Protein AF-A0AAV4TIQ5-F1 (afdb_monomer)

Foldseek 3Di:
DPDPPLVVLVVVVVCLLVPQWDADPVRDTDRPNVVVVVCVVVVVDDDRDDDLVSCCVRPVPSSVVCVVCVVPSVVVVVVVD

pLDDT: mean 71.44, std 14.16, range [38.5, 88.12]

Organism: NCBI:txid1538125

Nearest PDB structures (foldseek):
  7w1y-assembly1_5  TM=8.338E-01  e=1.126E-01  Homo sapiens
  9caq-assembly1_D  TM=8.318E-01  e=1.126E-01  Homo sapiens
  7w1y-assembly1_D  TM=8.349E-01  e=2.008E-01  Homo sapiens
  8w0f-assembly1_D  TM=8.342E-01  e=2.283E-01  Homo sapiens
  8w0f-assembly1_5  TM=8.338E-01  e=2.283E-01  Homo sapiens

Structure (mmCIF, N/CA/C/O backbone):
data_AF-A0AAV4TIQ5-F1
#
_entry.id   AF-A0AAV4TIQ5-F1
#
loop_
_atom_site.group_PDB
_atom_site.id
_atom_site.type_symbol
_atom_site.label_atom_id
_atom_site.label_alt_id
_atom_site.label_comp_id
_atom_site.label_asym_id
_atom_site.label_entity_id
_atom_site.label_seq_id
_atom_site.pdbx_PDB_ins_code
_atom_site.Cartn_x
_atom_site.Cartn_y
_atom_site.Cartn_z
_atom_site.occupancy
_atom_site.B_iso_or_equiv
_atom_site.auth_seq_id
_atom_site.auth_comp_id
_atom_site.auth_asym_id
_atom_site.auth_atom_id
_atom_site.pdbx_PDB_model_num
ATOM 1 N N . MET A 1 1 ? 14.652 -7.919 -24.609 1.00 43.19 1 MET A N 1
ATOM 2 C CA . MET A 1 1 ? 13.944 -7.207 -23.523 1.00 43.19 1 MET A CA 1
ATOM 3 C C . MET A 1 1 ? 14.946 -6.998 -22.404 1.00 43.19 1 MET A C 1
ATOM 5 O O . MET A 1 1 ? 15.558 -7.989 -22.019 1.00 43.19 1 MET A O 1
ATOM 9 N N . PRO A 1 2 ? 15.229 -5.755 -21.979 1.00 39.97 2 PRO A N 1
ATOM 10 C CA . PRO A 1 2 ? 16.276 -5.503 -20.994 1.00 39.97 2 PRO A CA 1
ATOM 11 C C . PRO A 1 2 ? 15.942 -6.265 -19.713 1.00 39.97 2 PRO A C 1
ATOM 13 O O . PRO A 1 2 ? 14.773 -6.337 -19.333 1.00 39.97 2 PRO A O 1
ATOM 16 N N . ALA A 1 3 ? 16.953 -6.890 -19.107 1.00 48.44 3 ALA A N 1
ATOM 17 C CA . ALA A 1 3 ? 16.809 -7.690 -17.900 1.00 48.44 3 ALA A CA 1
ATOM 18 C C . ALA A 1 3 ? 16.115 -6.845 -16.823 1.00 48.44 3 ALA A C 1
ATOM 20 O O . ALA A 1 3 ? 16.727 -5.959 -16.226 1.00 48.44 3 ALA A O 1
ATOM 21 N N . ARG A 1 4 ? 14.808 -7.075 -16.635 1.00 57.56 4 ARG A N 1
ATOM 22 C CA . ARG A 1 4 ? 14.001 -6.386 -15.627 1.00 57.56 4 ARG A CA 1
ATOM 23 C C . ARG A 1 4 ? 14.687 -6.620 -14.292 1.00 57.56 4 ARG A C 1
ATOM 25 O O . ARG A 1 4 ? 14.839 -7.759 -13.859 1.00 57.56 4 ARG A O 1
ATOM 32 N N . ASN A 1 5 ? 15.163 -5.551 -13.667 1.00 57.97 5 ASN A N 1
ATOM 33 C CA . ASN A 1 5 ? 15.919 -5.645 -12.429 1.00 57.97 5 ASN A CA 1
ATOM 34 C C . ASN A 1 5 ? 14.935 -5.886 -11.270 1.00 57.97 5 ASN A C 1
ATOM 36 O O . ASN A 1 5 ? 14.551 -4.972 -10.540 1.00 57.97 5 ASN A O 1
ATOM 40 N N . TYR A 1 6 ? 14.461 -7.131 -11.152 1.00 59.62 6 TYR A N 1
ATOM 41 C CA . TYR A 1 6 ? 13.435 -7.559 -10.194 1.00 59.62 6 TYR A CA 1
ATOM 42 C C . TYR A 1 6 ? 13.808 -7.225 -8.747 1.00 59.62 6 TYR A C 1
ATOM 44 O O . TYR A 1 6 ? 12.929 -6.974 -7.928 1.00 59.62 6 TYR A O 1
ATOM 52 N N . THR A 1 7 ? 15.104 -7.182 -8.437 1.00 62.22 7 THR A N 1
ATOM 53 C CA . THR A 1 7 ? 15.620 -6.859 -7.105 1.00 62.22 7 THR A CA 1
ATOM 54 C C . THR A 1 7 ? 15.344 -5.405 -6.726 1.00 62.22 7 THR A C 1
ATOM 56 O O . THR A 1 7 ? 14.849 -5.154 -5.633 1.00 62.22 7 THR A O 1
ATOM 59 N N . GLY A 1 8 ? 15.585 -4.455 -7.638 1.00 65.12 8 GLY A N 1
ATOM 60 C CA . GLY A 1 8 ? 15.292 -3.036 -7.402 1.00 65.12 8 GLY A CA 1
ATOM 61 C C . GLY A 1 8 ? 13.790 -2.763 -7.329 1.00 65.12 8 GLY A C 1
ATOM 62 O O . GLY A 1 8 ? 13.326 -2.029 -6.460 1.00 65.12 8 GLY A O 1
ATOM 63 N N . ASN A 1 9 ? 13.013 -3.433 -8.182 1.00 67.88 9 ASN A N 1
ATOM 64 C CA . ASN A 1 9 ? 11.554 -3.316 -8.173 1.00 67.88 9 ASN A CA 1
ATOM 65 C C . ASN A 1 9 ? 10.943 -3.901 -6.895 1.00 67.88 9 ASN A C 1
ATOM 67 O O . ASN A 1 9 ? 9.979 -3.353 -6.373 1.00 67.88 9 ASN A O 1
ATOM 71 N N . ARG A 1 10 ? 11.522 -4.980 -6.354 1.00 70.25 10 ARG A N 1
ATOM 72 C CA . ARG A 1 10 ? 11.077 -5.570 -5.089 1.00 70.25 10 ARG A CA 1
ATOM 73 C C . ARG A 1 10 ? 11.238 -4.597 -3.925 1.00 70.25 10 ARG A C 1
ATOM 75 O O . ARG A 1 10 ? 10.309 -4.489 -3.135 1.00 70.25 10 ARG A O 1
ATOM 82 N N . THR A 1 11 ? 12.361 -3.886 -3.828 1.00 75.25 11 THR A N 1
ATOM 83 C CA . THR A 1 11 ? 12.559 -2.877 -2.775 1.00 75.25 11 THR A CA 1
ATOM 84 C C . THR A 1 11 ? 11.534 -1.753 -2.898 1.00 75.25 11 THR A C 1
ATOM 86 O O . THR A 1 11 ? 10.833 -1.485 -1.932 1.00 75.25 11 THR A O 1
ATOM 89 N N . LYS A 1 12 ? 11.326 -1.212 -4.110 1.00 75.19 12 LYS A N 1
ATOM 90 C CA . LYS A 1 12 ? 10.296 -0.187 -4.366 1.00 75.19 12 LYS A CA 1
ATOM 91 C C . LYS A 1 12 ? 8.886 -0.646 -3.958 1.00 75.19 12 LYS A C 1
ATOM 93 O O . LYS A 1 12 ? 8.129 0.126 -3.385 1.00 75.19 12 LYS A O 1
ATOM 98 N N . ILE A 1 13 ? 8.534 -1.909 -4.219 1.00 76.25 13 ILE A N 1
ATOM 99 C CA . ILE A 1 13 ? 7.238 -2.486 -3.817 1.00 76.25 13 ILE A CA 1
ATOM 100 C C . ILE A 1 13 ? 7.130 -2.612 -2.292 1.00 76.25 13 ILE A C 1
ATOM 102 O O . ILE A 1 13 ? 6.071 -2.345 -1.731 1.00 76.25 13 ILE A O 1
ATOM 106 N N . VAL A 1 14 ? 8.199 -3.024 -1.610 1.00 77.88 14 VAL A N 1
ATOM 107 C CA . VAL A 1 14 ? 8.214 -3.122 -0.141 1.00 77.88 14 VAL A CA 1
ATOM 108 C C . VAL A 1 14 ? 8.090 -1.736 0.496 1.00 77.88 14 VAL A C 1
ATOM 110 O O . VAL A 1 14 ? 7.297 -1.563 1.424 1.00 77.88 14 VAL A O 1
ATOM 113 N N . ASP A 1 15 ? 8.802 -0.746 -0.038 1.00 82.38 15 ASP A N 1
ATOM 114 C CA . ASP A 1 15 ? 8.709 0.651 0.392 1.00 82.38 15 ASP A CA 1
ATOM 115 C C . ASP A 1 15 ? 7.294 1.206 0.163 1.00 82.38 15 ASP A C 1
ATOM 117 O O . ASP A 1 15 ? 6.719 1.826 1.056 1.00 82.38 15 ASP A O 1
ATOM 121 N N . PHE A 1 16 ? 6.673 0.903 -0.982 1.00 83.38 16 PHE A N 1
ATOM 122 C CA . PHE A 1 16 ? 5.278 1.257 -1.261 1.00 83.38 16 PHE A CA 1
ATOM 123 C C . PHE A 1 16 ? 4.305 0.636 -0.246 1.00 83.38 16 PHE A C 1
ATOM 125 O O . PHE A 1 16 ? 3.512 1.337 0.379 1.00 83.38 16 PHE A O 1
ATOM 132 N N . LEU A 1 17 ? 4.381 -0.681 -0.033 1.00 81.62 17 LEU A N 1
ATOM 133 C CA . LEU A 1 17 ? 3.456 -1.397 0.852 1.00 81.62 17 LEU A CA 1
ATOM 134 C C . LEU A 1 17 ? 3.562 -0.955 2.320 1.00 81.62 17 LEU A C 1
ATOM 136 O O . LEU A 1 17 ? 2.573 -1.027 3.052 1.00 81.62 17 LEU A O 1
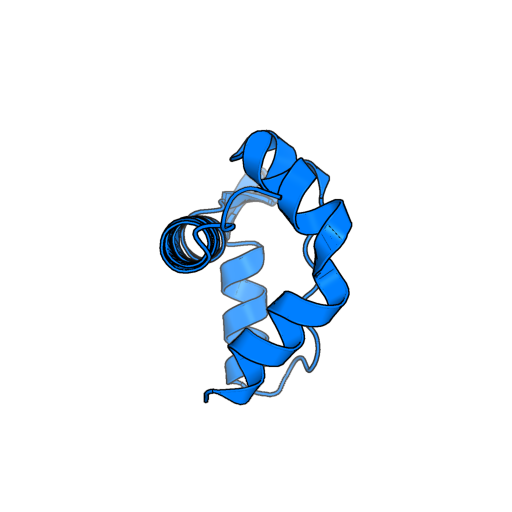ATOM 140 N N . SER A 1 18 ? 4.748 -0.521 2.750 1.00 81.75 18 SER A N 1
ATOM 141 C CA . SER A 1 18 ? 5.010 -0.068 4.120 1.00 81.75 18 SER A CA 1
ATOM 142 C C . SER A 1 18 ? 4.761 1.430 4.327 1.00 81.75 18 SER A C 1
ATOM 144 O O . SER A 1 18 ? 4.368 1.825 5.423 1.00 81.75 18 SER A O 1
ATOM 146 N N . GLY A 1 19 ? 4.961 2.252 3.294 1.00 82.75 19 GLY A N 1
ATOM 147 C CA . GLY A 1 19 ? 4.909 3.713 3.378 1.00 82.75 19 GLY A CA 1
ATOM 148 C C . GLY A 1 19 ? 3.625 4.363 2.862 1.00 82.75 19 GLY A C 1
ATOM 149 O O . GLY A 1 19 ? 3.406 5.542 3.136 1.00 82.75 19 GLY A O 1
ATOM 150 N N . PHE A 1 20 ? 2.767 3.640 2.136 1.00 84.56 20 PHE A N 1
ATOM 151 C CA . PHE A 1 20 ? 1.570 4.236 1.541 1.00 84.56 20 PHE A CA 1
ATOM 152 C C . PHE A 1 20 ? 0.514 4.594 2.598 1.00 84.56 20 PHE A C 1
ATOM 154 O O . PHE A 1 20 ? -0.121 3.726 3.214 1.00 84.56 20 PHE A O 1
ATOM 161 N N . VAL A 1 21 ? 0.310 5.900 2.779 1.00 86.19 21 VAL A N 1
ATOM 162 C CA . VAL A 1 21 ? -0.683 6.481 3.683 1.00 86.19 21 VAL A CA 1
ATOM 163 C C . VAL A 1 21 ? -1.858 6.998 2.865 1.00 86.19 21 VAL A C 1
ATOM 165 O O . VAL A 1 21 ? -1.710 7.923 2.075 1.00 86.19 21 VAL A O 1
ATOM 168 N N . SER A 1 22 ? -3.040 6.446 3.118 1.00 86.00 22 SER A N 1
ATOM 169 C CA . SER A 1 22 ? -4.297 6.949 2.572 1.00 86.00 22 SER A CA 1
ATOM 170 C C . SER A 1 22 ? -5.077 7.714 3.642 1.00 86.00 22 SER A C 1
ATOM 172 O O . SER A 1 22 ? -4.769 7.640 4.838 1.00 86.00 22 SER A O 1
ATOM 174 N N . HIS A 1 23 ? -6.077 8.477 3.214 1.00 85.69 23 HIS A N 1
ATOM 175 C CA . HIS A 1 23 ? -6.928 9.266 4.097 1.00 85.69 23 HIS A CA 1
ATOM 176 C C . HIS A 1 23 ? -8.329 8.669 4.115 1.00 85.69 23 HIS A C 1
ATOM 178 O O . HIS A 1 23 ? -8.879 8.312 3.076 1.00 85.69 23 HIS A O 1
ATOM 184 N N . ASP A 1 24 ? -8.897 8.528 5.309 1.00 82.56 24 ASP A N 1
ATOM 185 C CA . ASP A 1 24 ? -10.279 8.074 5.453 1.00 82.56 24 ASP A CA 1
ATOM 186 C C . ASP A 1 24 ? -11.242 9.223 5.133 1.00 82.56 24 ASP A C 1
ATOM 188 O O . ASP A 1 24 ? -10.858 10.391 5.118 1.00 82.56 24 ASP A O 1
ATOM 192 N N . SER A 1 25 ? -12.517 8.896 4.970 1.00 79.50 25 SER A N 1
ATOM 193 C CA . SER A 1 25 ? -13.646 9.831 4.881 1.00 79.50 25 SER A CA 1
ATOM 194 C C . SER A 1 25 ? -13.674 10.887 6.002 1.00 79.50 25 SER A C 1
ATOM 196 O O . SER A 1 25 ? -14.211 11.975 5.821 1.00 79.50 25 SER A O 1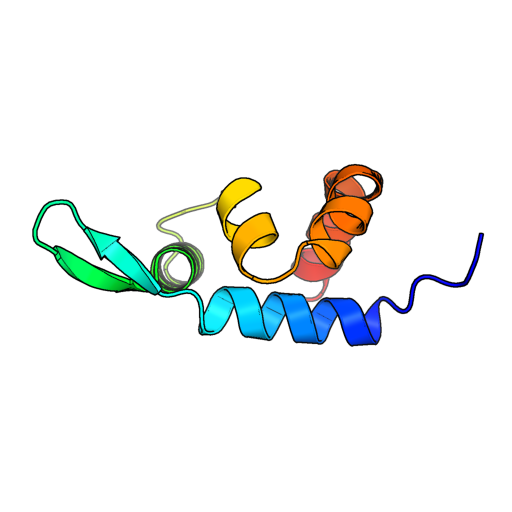
ATOM 198 N N . ILE A 1 26 ? -13.042 10.596 7.144 1.00 81.12 26 ILE A N 1
ATOM 199 C CA . ILE A 1 26 ? -12.931 11.467 8.328 1.00 81.12 26 ILE A CA 1
ATOM 200 C C . ILE A 1 26 ? -11.601 12.267 8.325 1.00 81.12 26 ILE A C 1
ATOM 202 O O . ILE A 1 26 ? -11.271 12.973 9.273 1.00 81.12 26 ILE A O 1
ATOM 206 N N . GLY A 1 27 ? -10.785 12.154 7.272 1.00 81.75 27 GLY A N 1
ATOM 207 C CA . GLY A 1 27 ? -9.489 12.833 7.137 1.00 81.75 27 GLY A CA 1
ATOM 208 C C . GLY A 1 27 ? -8.353 12.207 7.953 1.00 81.75 27 GLY A C 1
ATOM 209 O O . GLY A 1 27 ? -7.241 12.737 7.992 1.00 81.75 27 GLY A O 1
ATOM 210 N N . LYS A 1 28 ? -8.594 11.066 8.610 1.00 86.50 28 LYS A N 1
ATOM 211 C CA . LYS A 1 28 ? -7.565 10.358 9.376 1.00 86.50 28 LYS A CA 1
ATOM 212 C C . LYS A 1 28 ? -6.617 9.622 8.432 1.00 86.50 28 LYS A C 1
ATOM 214 O O . LYS A 1 28 ? -7.056 8.843 7.591 1.00 86.50 28 LYS A O 1
ATOM 219 N N . LYS A 1 29 ? -5.316 9.833 8.626 1.00 88.06 29 LYS A N 1
ATOM 220 C CA . LYS A 1 29 ? -4.248 9.100 7.938 1.00 88.06 29 LYS A CA 1
ATOM 221 C C . LYS A 1 29 ? -4.195 7.653 8.422 1.00 88.06 29 LYS A C 1
ATOM 223 O O . LYS A 1 29 ? -4.118 7.412 9.628 1.00 88.06 29 LYS A O 1
ATOM 228 N N . TYR A 1 30 ? -4.200 6.702 7.496 1.00 86.06 30 TYR A N 1
ATOM 229 C CA . TYR A 1 30 ? -4.016 5.286 7.793 1.00 86.06 30 TYR A CA 1
ATOM 230 C C . TYR A 1 30 ? -3.186 4.586 6.714 1.00 86.06 30 TYR A C 1
ATOM 232 O O . TYR A 1 30 ? -3.179 4.970 5.547 1.00 86.06 30 TYR A O 1
ATOM 240 N N . LEU A 1 31 ? -2.485 3.525 7.112 1.00 87.25 31 LEU A N 1
ATOM 241 C CA . LEU A 1 31 ? -1.692 2.698 6.204 1.00 87.25 31 LEU A CA 1
ATOM 242 C C . LEU A 1 31 ? -2.611 1.684 5.515 1.00 87.25 31 LEU A C 1
ATOM 244 O O . LEU A 1 31 ? -2.870 0.611 6.062 1.00 87.25 31 LEU A O 1
ATOM 248 N N . LYS A 1 32 ? -3.135 2.029 4.333 1.00 87.38 32 LYS A N 1
ATOM 249 C CA . LYS A 1 32 ? -4.131 1.219 3.600 1.00 87.38 32 LYS A CA 1
ATOM 250 C C . LYS A 1 32 ? -3.636 -0.211 3.366 1.00 87.38 32 LYS A C 1
ATOM 252 O O . LYS A 1 32 ? -4.295 -1.169 3.774 1.00 87.38 32 LYS A O 1
ATOM 257 N N . TYR A 1 33 ? -2.444 -0.351 2.791 1.00 87.81 33 TYR A N 1
ATOM 258 C CA . TYR A 1 33 ? -1.844 -1.654 2.493 1.00 87.81 33 TYR A CA 1
ATOM 259 C C . TYR A 1 33 ? -1.207 -2.317 3.714 1.00 87.81 33 TYR A C 1
ATOM 261 O O . TYR A 1 33 ? -1.319 -3.533 3.871 1.00 87.81 33 TYR A O 1
ATOM 269 N N . GLY A 1 34 ? -0.650 -1.529 4.638 1.00 84.44 34 GLY A N 1
ATOM 270 C CA . GLY A 1 34 ? -0.155 -2.034 5.921 1.00 84.44 34 GLY A CA 1
ATOM 271 C C . GLY A 1 34 ? -1.241 -2.758 6.726 1.00 84.44 34 GLY A C 1
ATOM 272 O O . GLY A 1 34 ? -1.011 -3.854 7.230 1.00 84.44 34 GLY A O 1
ATOM 273 N N . LEU A 1 35 ? -2.461 -2.212 6.770 1.00 86.31 35 LEU A N 1
ATOM 274 C CA . LEU A 1 35 ? -3.597 -2.856 7.437 1.00 86.31 35 LEU A CA 1
ATOM 275 C C . LEU A 1 35 ? -4.016 -4.167 6.763 1.00 86.31 35 LEU A C 1
ATOM 277 O O . LEU A 1 35 ? -4.343 -5.131 7.459 1.00 86.31 35 LEU A O 1
ATOM 281 N N . GLN A 1 36 ? -4.005 -4.230 5.427 1.00 83.62 36 GLN A N 1
ATOM 282 C CA . GLN A 1 36 ? -4.277 -5.484 4.718 1.00 83.62 36 GLN A CA 1
ATOM 283 C C . GLN A 1 36 ? -3.196 -6.536 5.007 1.00 83.62 36 GLN A C 1
ATOM 285 O O . GLN A 1 36 ? -3.530 -7.700 5.222 1.00 83.62 36 GLN A O 1
ATOM 290 N N . LEU A 1 37 ? -1.920 -6.138 5.096 1.00 83.06 37 LEU A N 1
ATOM 291 C CA . LEU A 1 37 ? -0.823 -7.029 5.488 1.00 83.06 37 LEU A CA 1
ATOM 292 C C . LEU A 1 37 ? -0.999 -7.568 6.912 1.00 83.06 37 LEU A C 1
ATOM 294 O O . LEU A 1 37 ? -0.813 -8.763 7.134 1.00 83.06 37 LEU A O 1
ATOM 298 N N . THR A 1 38 ? -1.426 -6.738 7.868 1.00 85.44 38 THR A N 1
ATOM 299 C CA . THR A 1 38 ? -1.752 -7.204 9.225 1.00 85.44 38 THR A CA 1
ATOM 300 C C . THR A 1 38 ? -2.904 -8.213 9.211 1.00 85.44 38 THR A C 1
ATOM 302 O O . THR A 1 38 ? -2.826 -9.252 9.867 1.00 85.44 38 THR A O 1
ATOM 305 N N . LYS A 1 39 ? -3.961 -7.961 8.426 1.00 82.56 39 LYS A N 1
ATOM 306 C CA . LYS A 1 39 ? -5.088 -8.899 8.278 1.00 82.56 39 LYS A CA 1
ATOM 307 C C . LYS A 1 39 ? -4.664 -10.220 7.633 1.00 82.56 39 LYS A C 1
ATOM 309 O O . LYS A 1 39 ? -5.135 -11.272 8.062 1.00 82.56 39 LYS A O 1
ATOM 314 N N . LEU A 1 40 ? -3.761 -10.176 6.654 1.00 82.81 40 LEU A N 1
ATOM 315 C CA . LEU A 1 40 ? -3.141 -11.360 6.052 1.00 82.81 40 LEU A CA 1
ATOM 316 C C . LEU A 1 40 ? -2.320 -12.148 7.079 1.00 82.81 40 LEU A C 1
ATOM 318 O O . LEU A 1 40 ? -2.492 -13.360 7.197 1.00 82.81 40 LEU A O 1
ATOM 322 N N . ALA A 1 41 ? -1.491 -11.468 7.876 1.00 81.56 41 ALA A N 1
ATOM 323 C CA . ALA A 1 41 ? -0.682 -12.096 8.921 1.00 81.56 41 ALA A CA 1
ATOM 324 C C . ALA A 1 41 ? -1.544 -12.793 9.987 1.00 81.56 41 ALA A C 1
ATOM 326 O O . ALA A 1 41 ? -1.220 -13.891 10.436 1.00 81.56 41 ALA A O 1
ATOM 327 N N . HIS A 1 42 ? -2.682 -12.196 10.348 1.00 88.12 42 HIS A N 1
ATOM 328 C CA . HIS A 1 42 ? -3.641 -12.781 11.289 1.00 88.12 42 HIS A CA 1
ATOM 329 C C . HIS A 1 42 ? -4.564 -13.833 10.654 1.00 88.12 42 HIS A C 1
ATOM 331 O O . HIS A 1 42 ? -5.478 -14.317 11.317 1.00 88.12 42 HIS A O 1
ATOM 337 N N . ARG A 1 43 ? -4.360 -14.186 9.375 1.00 81.62 43 ARG A N 1
ATOM 338 C CA . ARG A 1 43 ? -5.239 -15.074 8.592 1.00 81.62 43 ARG A CA 1
ATOM 339 C C . ARG A 1 43 ? -6.702 -14.610 8.519 1.00 81.62 43 ARG A C 1
ATOM 341 O O . ARG A 1 43 ? -7.582 -15.401 8.200 1.00 81.62 43 ARG A O 1
ATOM 348 N N . GLY A 1 44 ? -6.970 -13.332 8.789 1.00 78.12 44 GLY A N 1
ATOM 349 C CA . GLY A 1 44 ? -8.293 -12.721 8.629 1.00 78.12 44 GLY A CA 1
ATOM 350 C C . GLY A 1 44 ? -8.595 -12.323 7.182 1.00 78.12 44 GLY A C 1
ATOM 351 O O . GLY A 1 44 ? -9.745 -12.081 6.832 1.00 78.12 44 GLY A O 1
ATOM 352 N N . GLN A 1 45 ? -7.567 -12.261 6.335 1.00 73.50 45 GLN A N 1
ATOM 353 C CA . GLN A 1 45 ? -7.665 -11.969 4.909 1.00 73.50 45 GLN A CA 1
ATOM 354 C C . GLN A 1 45 ? -6.756 -12.935 4.141 1.00 73.50 45 GLN A C 1
ATOM 356 O O . GLN A 1 45 ? -5.672 -13.266 4.607 1.00 73.50 45 GLN A O 1
ATOM 361 N N . VAL A 1 46 ? -7.210 -13.406 2.978 1.00 78.25 46 VAL A N 1
ATOM 362 C CA . VAL A 1 46 ? -6.505 -14.404 2.143 1.00 78.25 46 VAL A CA 1
ATOM 363 C C . VAL A 1 46 ? -5.948 -13.825 0.843 1.00 78.25 46 VAL A C 1
ATOM 365 O O . VAL A 1 46 ? -5.180 -14.489 0.154 1.00 78.25 46 VAL A O 1
ATOM 368 N N . MET A 1 47 ? -6.310 -12.586 0.508 1.00 74.94 47 MET A N 1
ATOM 369 C CA . MET A 1 47 ? -5.911 -11.929 -0.735 1.00 74.94 47 MET A CA 1
ATOM 370 C C . MET A 1 47 ? -5.557 -10.469 -0.476 1.00 74.94 47 MET A C 1
ATOM 372 O O . MET A 1 47 ? -6.289 -9.790 0.236 1.00 74.94 47 MET A O 1
ATOM 376 N N . LEU A 1 48 ? -4.460 -9.987 -1.057 1.00 77.62 48 LEU A N 1
ATOM 377 C CA . LEU A 1 48 ? -4.085 -8.572 -1.059 1.00 77.62 48 LEU A CA 1
ATOM 378 C C . LEU A 1 48 ? -4.649 -7.914 -2.324 1.00 77.62 48 LEU A C 1
ATOM 380 O O . LEU A 1 48 ? -4.399 -8.416 -3.420 1.00 77.62 48 LEU A O 1
ATOM 384 N N . THR A 1 49 ? -5.368 -6.803 -2.180 1.00 80.81 49 THR A N 1
ATOM 385 C CA . THR A 1 49 ? -5.899 -6.041 -3.320 1.00 80.81 49 THR A CA 1
ATOM 386 C C . THR A 1 49 ? -5.217 -4.685 -3.345 1.00 80.81 49 THR A C 1
ATOM 388 O O . THR A 1 49 ? -5.333 -3.934 -2.377 1.00 80.81 49 THR A O 1
ATOM 391 N N . ILE A 1 50 ? -4.498 -4.402 -4.432 1.00 82.06 50 ILE A N 1
ATOM 392 C CA . ILE A 1 50 ? -3.757 -3.155 -4.638 1.00 82.06 50 ILE A CA 1
ATOM 393 C C . ILE A 1 50 ? -4.384 -2.397 -5.801 1.00 82.06 50 ILE A C 1
ATOM 395 O O . ILE A 1 50 ? -4.531 -2.966 -6.884 1.00 82.06 50 ILE A O 1
ATOM 399 N N . ASP A 1 51 ? -4.730 -1.133 -5.571 1.00 83.19 51 ASP A N 1
ATOM 400 C CA . ASP A 1 51 ? -5.243 -0.249 -6.611 1.00 83.19 51 ASP A CA 1
ATOM 401 C C . ASP A 1 51 ? -4.083 0.276 -7.461 1.00 83.19 51 ASP A C 1
ATOM 403 O O . ASP A 1 51 ? -3.036 0.680 -6.949 1.00 83.19 51 ASP A O 1
ATOM 407 N N . LEU A 1 52 ? -4.260 0.244 -8.783 1.00 78.44 52 LEU A N 1
ATOM 408 C CA . LEU A 1 52 ? -3.224 0.684 -9.718 1.00 78.44 52 LEU A CA 1
ATOM 409 C C . LEU A 1 52 ? -3.028 2.201 -9.671 1.00 78.44 52 LEU A C 1
ATOM 411 O O . LEU A 1 52 ? -1.903 2.654 -9.852 1.00 78.44 52 LEU A O 1
ATOM 415 N N . ASP A 1 53 ? -4.077 2.962 -9.365 1.00 83.19 53 ASP A N 1
ATOM 416 C CA . ASP A 1 53 ? -4.009 4.420 -9.233 1.00 83.19 53 ASP A CA 1
ATOM 417 C C . ASP A 1 53 ? -3.104 4.838 -8.061 1.00 83.19 53 ASP A C 1
ATOM 419 O O . ASP A 1 53 ? -2.270 5.728 -8.209 1.00 83.19 53 ASP A O 1
ATOM 423 N N . ASP A 1 54 ? -3.166 4.113 -6.938 1.00 84.19 54 ASP A N 1
ATOM 424 C CA . ASP A 1 54 ? -2.300 4.344 -5.773 1.00 84.19 54 ASP A CA 1
ATOM 425 C C . ASP A 1 54 ? -0.817 4.088 -6.114 1.00 84.19 54 ASP A C 1
ATOM 427 O O . ASP A 1 54 ? 0.083 4.782 -5.638 1.00 84.19 54 ASP A O 1
ATOM 431 N N . ILE A 1 55 ? -0.546 3.086 -6.960 1.00 79.38 55 ILE A N 1
ATOM 432 C CA . ILE A 1 55 ? 0.805 2.819 -7.471 1.00 79.38 55 ILE A CA 1
ATOM 433 C C . ILE A 1 55 ? 1.228 3.916 -8.449 1.00 79.38 55 ILE A C 1
ATOM 435 O O . ILE A 1 55 ? 2.389 4.319 -8.417 1.00 79.38 55 ILE A O 1
ATOM 439 N N . ALA A 1 56 ? 0.319 4.393 -9.303 1.00 79.81 56 ALA A N 1
ATOM 440 C CA . ALA A 1 56 ? 0.584 5.466 -10.259 1.00 79.81 56 ALA A CA 1
ATOM 441 C C . ALA A 1 56 ? 1.047 6.739 -9.545 1.00 79.81 56 ALA A C 1
ATOM 443 O O . ALA A 1 56 ? 2.001 7.378 -9.984 1.00 79.81 56 ALA A O 1
ATOM 444 N N . GLU A 1 57 ? 0.400 7.060 -8.422 1.00 77.88 57 GLU A N 1
ATOM 445 C CA . GLU A 1 57 ? 0.676 8.250 -7.620 1.00 77.88 57 GLU A CA 1
ATOM 446 C C . GLU A 1 57 ? 2.091 8.239 -7.020 1.00 77.88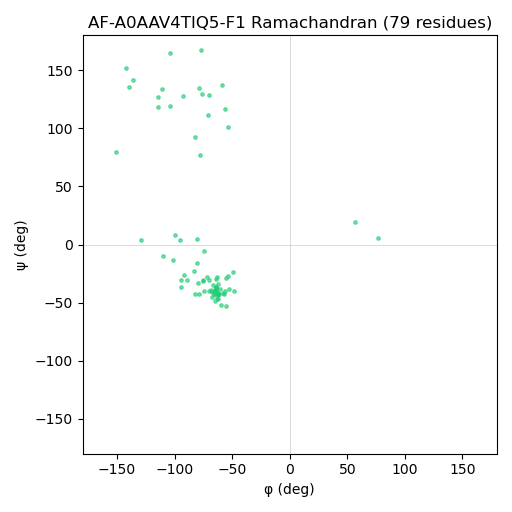 57 GLU A C 1
ATOM 448 O O . GLU A 1 57 ? 2.749 9.276 -6.951 1.00 77.88 57 GLU A O 1
ATOM 453 N N . MET A 1 58 ? 2.592 7.068 -6.614 1.00 72.56 58 MET A N 1
ATOM 454 C CA . MET A 1 58 ? 3.923 6.942 -6.013 1.00 72.56 58 MET A CA 1
ATOM 455 C C . MET A 1 58 ? 5.030 6.578 -7.008 1.00 72.56 58 MET A C 1
ATOM 457 O O . MET A 1 58 ? 6.166 7.028 -6.858 1.00 72.56 58 MET A O 1
ATOM 461 N N . PHE A 1 59 ? 4.735 5.730 -7.994 1.00 71.38 59 PHE A N 1
ATOM 462 C CA . PHE A 1 59 ? 5.714 5.166 -8.918 1.00 71.38 59 PHE A CA 1
ATOM 463 C C . PHE A 1 59 ? 5.085 4.842 -10.285 1.00 71.38 59 PHE A C 1
ATOM 465 O O . PHE A 1 59 ? 4.836 3.680 -10.618 1.00 71.38 59 PHE A O 1
ATOM 472 N N . GLU A 1 60 ? 4.918 5.860 -11.128 1.00 70.69 60 GLU A N 1
ATOM 473 C CA . GLU A 1 60 ? 4.406 5.734 -12.504 1.00 70.69 60 GLU A CA 1
ATOM 474 C C . GLU A 1 60 ? 5.183 4.694 -13.346 1.00 70.69 60 GLU A C 1
ATOM 476 O O . GLU A 1 60 ? 4.607 3.879 -14.069 1.00 70.69 60 GLU A O 1
ATOM 481 N N . GLU A 1 61 ? 6.506 4.624 -13.170 1.00 67.25 61 GLU A N 1
ATOM 482 C CA . GLU A 1 61 ? 7.374 3.643 -13.839 1.00 67.25 61 GLU A CA 1
ATOM 483 C C . GLU A 1 61 ? 7.027 2.192 -13.451 1.00 67.25 61 GLU A C 1
ATOM 485 O O . GLU A 1 61 ? 7.10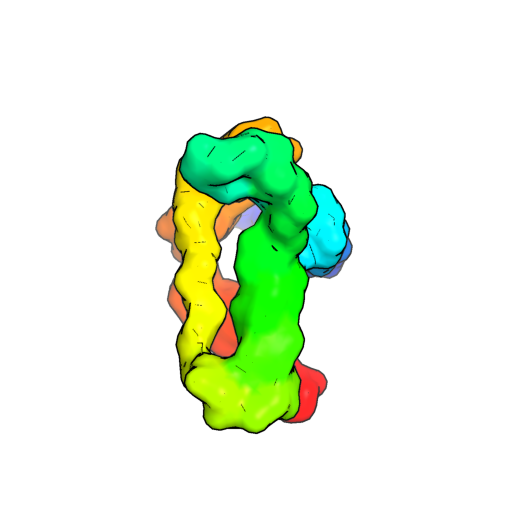1 1.275 -14.274 1.00 67.25 61 GLU A O 1
ATOM 490 N N . LEU A 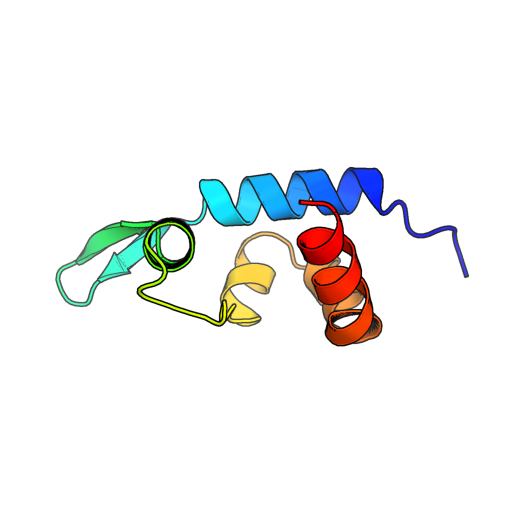1 62 ? 6.597 1.972 -12.204 1.00 66.00 62 LEU A N 1
ATOM 491 C CA . LEU A 1 62 ? 6.257 0.650 -11.683 1.00 66.00 62 LEU A CA 1
ATOM 492 C C . LEU A 1 62 ? 4.951 0.119 -12.286 1.00 66.00 62 LEU A C 1
ATOM 494 O O . LEU A 1 62 ? 4.788 -1.092 -12.435 1.00 66.00 62 LEU A O 1
ATOM 498 N N . LEU A 1 63 ? 4.050 1.018 -12.683 1.00 67.00 63 LEU A N 1
ATOM 499 C CA . LEU A 1 63 ? 2.754 0.696 -13.271 1.00 67.00 63 LEU A CA 1
ATOM 500 C C . LEU A 1 63 ? 2.910 -0.010 -14.624 1.00 67.00 63 LEU A C 1
ATOM 502 O O . LEU A 1 63 ? 2.291 -1.047 -14.870 1.00 67.00 63 LEU A O 1
ATOM 506 N N . SER A 1 64 ? 3.840 0.477 -15.450 1.00 62.78 64 SER A N 1
ATOM 507 C CA . SER A 1 64 ? 4.209 -0.145 -16.731 1.00 62.78 64 SER A CA 1
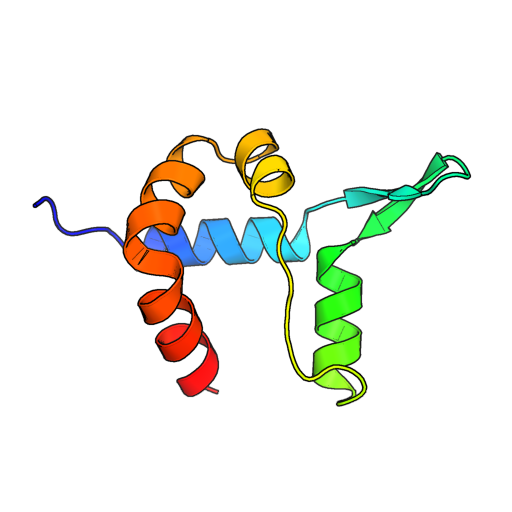ATOM 508 C C . SER A 1 64 ? 4.815 -1.550 -16.572 1.00 62.78 64 SER A C 1
ATOM 510 O O . SER A 1 64 ? 4.693 -2.408 -17.449 1.00 62.78 64 SER A O 1
ATOM 512 N N . ILE A 1 65 ? 5.461 -1.812 -15.432 1.00 62.09 65 ILE A N 1
ATOM 513 C CA . ILE A 1 65 ? 6.073 -3.103 -15.103 1.00 62.09 65 ILE A CA 1
ATOM 514 C C . ILE A 1 65 ? 5.011 -4.067 -14.568 1.00 62.09 65 ILE A C 1
ATOM 516 O O . ILE A 1 65 ? 4.982 -5.229 -14.971 1.00 62.09 65 ILE A O 1
ATOM 520 N N . MET A 1 66 ? 4.115 -3.577 -13.710 1.00 62.31 66 MET A N 1
ATOM 521 C CA . MET A 1 66 ? 3.015 -4.343 -13.127 1.00 62.31 66 MET A CA 1
ATOM 522 C C . MET A 1 66 ? 2.016 -4.784 -14.204 1.00 62.31 66 MET A C 1
ATOM 524 O O . MET A 1 66 ? 1.735 -5.976 -14.298 1.00 62.31 66 MET A O 1
ATOM 528 N N . LEU A 1 67 ? 1.565 -3.892 -15.092 1.00 57.72 67 LEU A N 1
ATOM 529 C CA . LEU A 1 67 ? 0.600 -4.222 -16.157 1.00 57.72 67 LEU A CA 1
ATOM 530 C C . LEU A 1 67 ? 1.020 -5.404 -17.049 1.00 57.72 67 LEU A C 1
ATOM 532 O O . LEU A 1 67 ? 0.163 -6.103 -17.579 1.00 57.72 67 LEU A O 1
ATOM 536 N N . VAL A 1 68 ? 2.325 -5.651 -17.193 1.00 54.81 68 VAL A N 1
ATOM 537 C CA . VAL A 1 68 ? 2.857 -6.759 -18.002 1.00 54.81 68 VAL A CA 1
ATOM 538 C C . VAL A 1 68 ? 3.071 -8.044 -17.181 1.00 54.81 68 VAL A C 1
ATOM 540 O O . VAL A 1 68 ? 3.020 -9.128 -17.751 1.00 54.81 68 VAL A O 1
ATOM 543 N N . ASP A 1 69 ? 3.289 -7.956 -15.859 1.00 52.00 69 ASP A N 1
ATOM 544 C CA . ASP A 1 69 ? 3.803 -9.066 -15.028 1.00 52.00 69 ASP A CA 1
ATOM 545 C C . ASP A 1 69 ? 2.992 -9.386 -13.739 1.00 52.00 69 ASP A C 1
ATOM 547 O O . ASP A 1 69 ? 3.405 -10.270 -12.976 1.00 52.00 69 ASP A O 1
ATOM 551 N N . ILE A 1 70 ? 1.845 -8.729 -13.471 1.00 53.09 70 ILE A N 1
ATOM 552 C CA . ILE A 1 70 ? 1.058 -8.858 -12.212 1.00 53.09 70 ILE A CA 1
ATOM 553 C C . ILE A 1 70 ? 0.819 -10.319 -11.793 1.00 53.09 70 ILE A C 1
ATOM 555 O O . ILE A 1 70 ? 0.950 -10.658 -10.615 1.00 53.09 70 ILE A O 1
ATOM 559 N N . GLN A 1 71 ? 0.537 -11.217 -12.739 1.00 50.53 71 GLN A N 1
ATOM 560 C CA . GLN A 1 71 ? 0.203 -12.605 -12.409 1.00 50.53 71 GLN A CA 1
ATOM 561 C C . GLN A 1 71 ? 1.429 -13.444 -12.000 1.00 50.53 71 GLN A C 1
ATOM 563 O O . GLN A 1 71 ? 1.320 -14.346 -11.170 1.00 50.53 71 GLN A O 1
ATOM 568 N N . HIS A 1 72 ? 2.613 -13.140 -12.540 1.00 48.16 72 HIS A N 1
ATOM 569 C CA . HIS A 1 72 ? 3.812 -13.965 -12.360 1.00 48.16 72 HIS A CA 1
ATOM 570 C C . HIS A 1 72 ? 4.690 -13.491 -11.188 1.00 48.16 72 HIS A C 1
ATOM 572 O O . HIS A 1 72 ? 5.352 -14.302 -10.533 1.00 48.16 72 HIS A O 1
ATOM 578 N N . CYS A 1 73 ? 4.688 -12.184 -10.897 1.00 47.25 73 CYS A N 1
ATOM 579 C CA . CYS A 1 73 ? 5.536 -11.593 -9.860 1.00 47.25 73 CYS A CA 1
ATOM 580 C C . CYS A 1 73 ? 4.971 -11.827 -8.447 1.00 47.25 73 CYS A C 1
ATOM 582 O O . CYS A 1 73 ? 5.711 -12.241 -7.552 1.00 47.25 73 CYS A O 1
ATOM 584 N N . LEU A 1 74 ? 3.652 -11.676 -8.258 1.00 48.72 74 LEU A N 1
ATOM 585 C CA . LEU A 1 74 ? 2.997 -11.893 -6.959 1.00 48.72 74 LEU A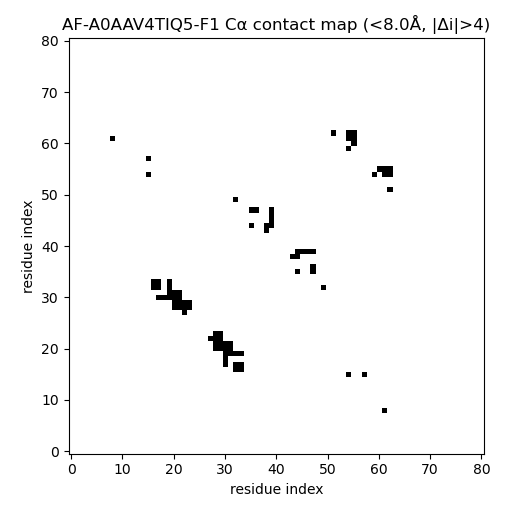 CA 1
ATOM 586 C C . LEU A 1 74 ? 3.071 -13.362 -6.515 1.00 48.72 74 LEU A C 1
ATOM 588 O O . LEU A 1 74 ? 3.408 -13.641 -5.365 1.00 48.72 74 LEU A O 1
ATOM 592 N N . GLN A 1 75 ? 2.877 -14.319 -7.431 1.00 53.53 75 GLN A N 1
ATOM 593 C CA . GLN A 1 75 ? 3.009 -15.743 -7.102 1.00 53.53 75 GLN A CA 1
ATOM 594 C C . GLN A 1 75 ? 4.437 -16.129 -6.688 1.00 53.53 75 GLN A C 1
ATOM 596 O O . GLN A 1 75 ? 4.610 -16.944 -5.783 1.00 53.53 75 GLN A O 1
ATOM 601 N N . LYS A 1 76 ? 5.469 -15.553 -7.322 1.00 53.00 76 LYS A N 1
ATOM 602 C CA . LYS A 1 76 ? 6.873 -15.841 -6.982 1.00 53.00 76 LYS A 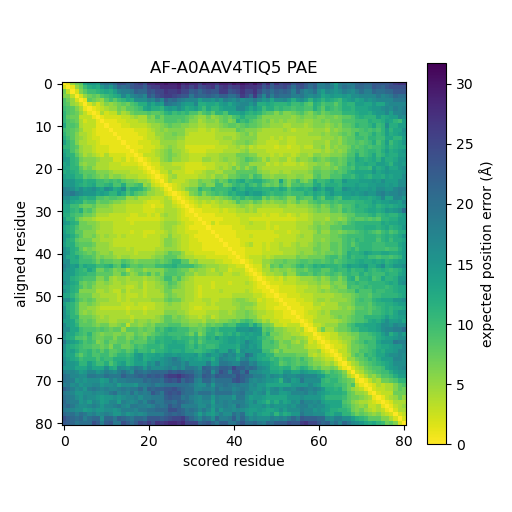CA 1
ATOM 603 C C . LYS A 1 76 ? 7.328 -15.174 -5.685 1.00 53.00 76 LYS A C 1
ATOM 605 O O . LYS A 1 76 ? 8.173 -15.746 -5.001 1.00 53.00 76 LYS A O 1
ATOM 610 N N . LEU A 1 77 ? 6.793 -13.998 -5.344 1.00 49.78 77 LEU A N 1
ATOM 611 C CA . LEU A 1 77 ? 7.165 -13.290 -4.116 1.00 49.78 77 LEU A CA 1
ATOM 612 C C . LEU A 1 77 ? 6.559 -13.948 -2.869 1.00 49.78 77 LEU A C 1
ATOM 614 O O . LEU A 1 77 ? 7.258 -14.093 -1.872 1.00 49.78 77 LEU A O 1
ATOM 618 N N . PHE A 1 78 ? 5.302 -14.400 -2.950 1.00 51.97 78 PHE A N 1
ATOM 619 C CA . PHE A 1 78 ? 4.601 -15.030 -1.825 1.00 51.97 78 PHE A CA 1
ATOM 620 C C . PHE A 1 78 ? 4.913 -16.525 -1.640 1.00 51.97 78 PHE A C 1
ATOM 622 O O . PHE A 1 78 ? 4.792 -17.024 -0.529 1.00 51.97 78 PHE A O 1
ATOM 629 N N . LYS A 1 79 ? 5.372 -17.249 -2.675 1.00 48.88 79 LYS A N 1
ATOM 630 C CA . LYS A 1 79 ? 5.808 -18.660 -2.545 1.00 48.88 79 LYS A CA 1
ATOM 631 C C . LYS A 1 79 ? 7.164 -18.856 -1.853 1.00 48.88 79 LYS A C 1
ATOM 633 O O . LYS A 1 79 ? 7.579 -19.996 -1.674 1.00 48.88 79 LYS A O 1
ATOM 638 N N . LYS A 1 80 ? 7.890 -17.780 -1.538 1.00 46.81 80 LYS A N 1
ATOM 639 C CA . LYS A 1 80 ? 9.226 -17.845 -0.918 1.00 46.81 80 LYS A CA 1
ATOM 640 C C . LYS A 1 80 ? 9.222 -17.613 0.600 1.00 46.81 80 LYS A C 1
ATOM 642 O O . LYS A 1 80 ? 10.302 -17.485 1.173 1.00 46.81 80 LYS A O 1
ATOM 647 N N . CYS A 1 81 ? 8.038 -17.554 1.209 1.00 38.50 81 CYS A N 1
ATOM 648 C CA . CYS A 1 81 ? 7.847 -17.667 2.651 1.00 38.50 81 CYS A CA 1
ATOM 649 C C . CYS A 1 81 ? 7.511 -19.111 3.017 1.00 38.50 81 CYS A C 1
ATOM 651 O O . CYS A 1 81 ? 6.684 -19.712 2.293 1.00 38.50 81 CYS A O 1
#

Solvent-accessible surface area (backbone atoms only — not comparable to full-atom values): 5028 Å² total; per-residue (Å²): 128,81,83,74,61,60,70,63,52,47,52,55,49,53,51,48,44,73,66,43,68,42,68,46,100,85,68,50,78,40,46,59,51,42,52,51,50,52,32,39,75,69,67,75,38,94,74,89,86,81,62,66,66,66,40,40,75,78,38,55,74,54,44,69,52,39,79,78,38,57,79,63,52,55,56,59,63,62,68,73,111

Secondary structure (DSSP, 8-state):
-----HHHHHHHHHHHHHH-EEE-TTS-EEEHHHHHHHHHHTTS-S-----HHHHHHH-HHHHHHHHHHHHHHHHHHHTT-

Mean predicted aligned error: 9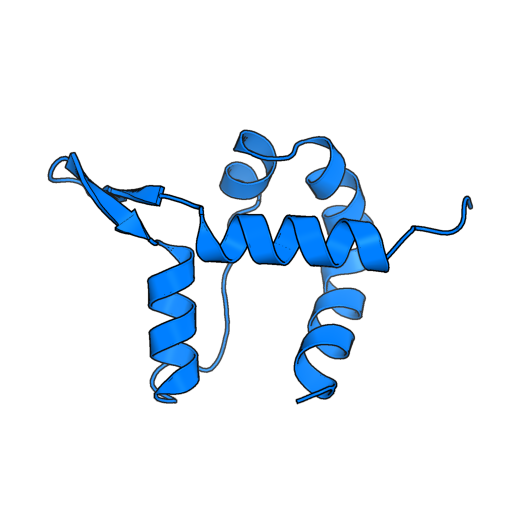.37 Å

InterPro domains:
  IPR027925 MCM, N-terminal domain [PF14551] (11-74)

Sequence (81 aa):
MPARNYTGNRTKIVDFLSGFVSHDSIGKKYLKYGLQLTKLAHRGQVMLTIDLDDIAEMFEELLSIMLVDIQHCLQKLFKKC

Radius of gyration: 13.67 Å; Cα contacts (8 Å, |Δi|>4): 43; chains: 1; bounding box: 30×32×35 Å